Protein AF-A0A927BQ45-F1 (afdb_monomer)

Radius of gyration: 17.98 Å; Cα contacts (8 Å, |Δi|>4): 79; chains: 1; bounding box: 46×38×30 Å

Secondary structure (DSSP, 8-state):
---EEEETTTTEEEEEEEEEEEE---PPP-TTT--SS------EEEEEEEE-TTS-B-

Foldseek 3Di:
DWDWDADVVVRAIWTWPDKDWDFDDDDPADPPDGDPDDPRPRDTDIDTWTAHPVRDID

Mean predicted aligned error: 12.14 Å

Organism: NCBI:txid2772509

Structure (mmCIF, N/CA/C/O backbone):
data_AF-A0A927BQ45-F1
#
_entry.id   AF-A0A927BQ45-F1
#
loop_
_atom_site.group_PDB
_atom_site.id
_atom_site.type_symbol
_atom_site.label_atom_id
_atom_site.label_alt_id
_atom_site.label_comp_id
_atom_site.label_asym_id
_atom_site.label_entity_id
_atom_site.label_seq_id
_atom_site.pdbx_PDB_ins_code
_atom_site.Cartn_x
_atom_site.Cartn_y
_atom_site.Cartn_z
_atom_site.occupancy
_atom_site.B_iso_or_equiv
_atom_site.auth_seq_id
_atom_site.auth_comp_id
_atom_site.auth_asym_id
_atom_site.auth_atom_id
_atom_site.pdbx_PDB_model_num
ATOM 1 N N . MET A 1 1 ? -14.771 -12.605 -4.688 1.00 66.69 1 MET A N 1
ATOM 2 C CA . MET A 1 1 ? -13.653 -12.667 -3.723 1.00 66.69 1 MET A CA 1
ATOM 3 C C . MET A 1 1 ? -12.802 -11.434 -3.948 1.00 66.69 1 MET A C 1
ATOM 5 O O . MET A 1 1 ? -12.443 -11.187 -5.089 1.00 66.69 1 MET A O 1
ATOM 9 N N . SER A 1 2 ? -12.567 -10.630 -2.916 1.00 80.81 2 SER A N 1
ATOM 10 C CA . SER A 1 2 ? -11.802 -9.379 -3.003 1.00 80.81 2 SER A CA 1
ATOM 11 C C . SER A 1 2 ? -10.626 -9.4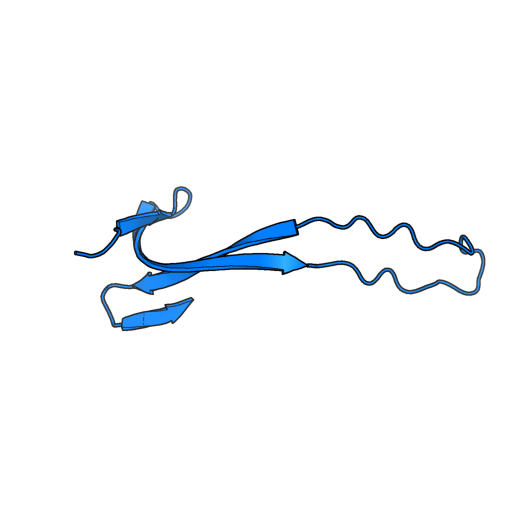28 -2.035 1.00 80.81 2 SER A C 1
ATOM 13 O O . SER A 1 2 ? -10.742 -10.007 -0.955 1.00 80.81 2 SER A O 1
ATOM 15 N N . VAL A 1 3 ? -9.505 -8.815 -2.409 1.00 92.00 3 VAL A N 1
ATOM 16 C CA . VAL A 1 3 ? -8.322 -8.721 -1.546 1.00 92.00 3 VAL A CA 1
ATOM 17 C C . VAL A 1 3 ? -8.458 -7.484 -0.660 1.00 92.00 3 VAL A C 1
ATOM 19 O O . VAL A 1 3 ? -8.692 -6.385 -1.159 1.00 92.00 3 VA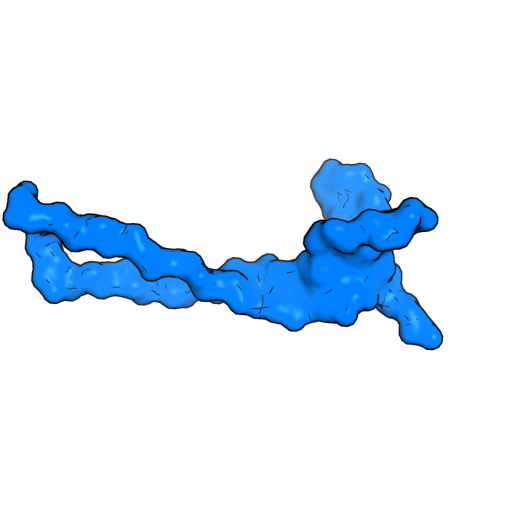L A O 1
ATOM 22 N N . ILE A 1 4 ? -8.326 -7.669 0.654 1.00 92.00 4 ILE A N 1
ATOM 23 C CA . ILE A 1 4 ? -8.319 -6.578 1.635 1.00 92.00 4 ILE A CA 1
ATOM 24 C C . ILE A 1 4 ? -6.872 -6.317 2.046 1.00 92.00 4 ILE A C 1
ATOM 26 O O . ILE A 1 4 ? -6.166 -7.241 2.449 1.00 92.00 4 ILE A O 1
ATOM 30 N N . VAL A 1 5 ? -6.445 -5.059 1.970 1.00 91.50 5 VAL A N 1
ATOM 31 C CA . VAL A 1 5 ? -5.096 -4.610 2.340 1.00 91.50 5 VAL A CA 1
ATOM 32 C C . VAL A 1 5 ? -5.150 -3.638 3.517 1.00 91.50 5 VAL A C 1
ATOM 34 O O . VAL A 1 5 ? -6.140 -2.934 3.710 1.00 91.50 5 VAL A O 1
ATOM 37 N N . LEU A 1 6 ? -4.086 -3.609 4.322 1.00 92.88 6 LEU A N 1
ATOM 38 C CA . LEU A 1 6 ? -3.944 -2.728 5.483 1.00 92.88 6 LEU A CA 1
ATOM 39 C C . LEU A 1 6 ? -2.849 -1.695 5.216 1.00 92.88 6 LEU A C 1
ATOM 41 O O . LEU A 1 6 ? -1.684 -2.051 5.030 1.00 92.88 6 LEU A O 1
ATOM 45 N N . HIS A 1 7 ? -3.201 -0.414 5.270 1.00 91.31 7 HIS A N 1
ATOM 46 C CA . HIS A 1 7 ? -2.217 0.658 5.256 1.00 91.31 7 HIS A CA 1
ATOM 47 C C . HIS A 1 7 ? -1.583 0.792 6.647 1.00 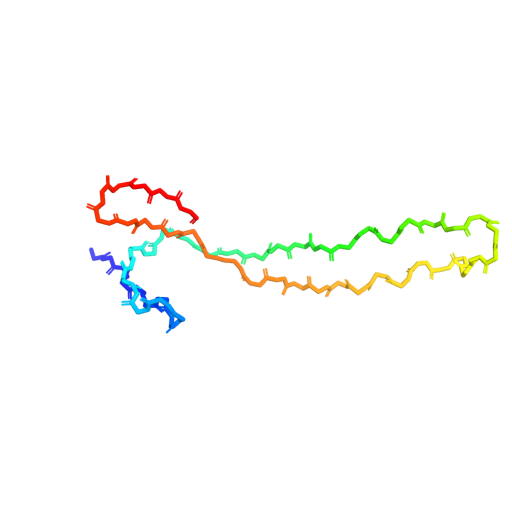91.31 7 HIS A C 1
ATOM 49 O O . HIS A 1 7 ? -2.219 1.260 7.589 1.00 91.31 7 HIS A O 1
ATOM 55 N N . LYS A 1 8 ? -0.318 0.376 6.785 1.00 91.38 8 LYS A N 1
ATOM 56 C CA . LYS A 1 8 ? 0.361 0.226 8.088 1.00 91.38 8 LYS A CA 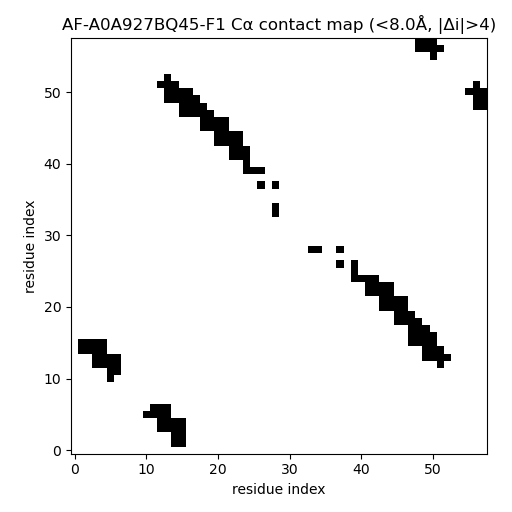1
ATOM 57 C C . LYS A 1 8 ? 0.467 1.516 8.908 1.00 91.38 8 LYS A C 1
ATOM 59 O O . LYS A 1 8 ? 0.336 1.457 10.123 1.00 91.38 8 LYS A O 1
ATOM 64 N N . SER A 1 9 ? 0.704 2.663 8.270 1.00 92.00 9 SER A N 1
ATOM 65 C CA . SER A 1 9 ? 0.882 3.941 8.980 1.00 92.00 9 SER A CA 1
ATOM 66 C C . SER A 1 9 ? -0.429 4.470 9.576 1.00 92.00 9 SER A C 1
ATOM 68 O O . SER A 1 9 ? -0.422 5.059 10.650 1.00 92.00 9 SER A O 1
ATOM 70 N N . THR A 1 10 ? -1.559 4.227 8.901 1.00 91.75 10 THR A N 1
ATOM 71 C CA . THR A 1 10 ? -2.887 4.723 9.309 1.00 91.75 10 THR A CA 1
ATOM 72 C C . THR A 1 10 ? -3.767 3.655 9.958 1.00 91.75 10 THR A C 1
ATOM 74 O O . THR A 1 10 ? -4.829 3.982 10.481 1.00 91.75 10 THR A O 1
ATOM 77 N N . ASN A 1 11 ? -3.362 2.380 9.913 1.00 92.62 11 ASN A N 1
ATOM 78 C CA . ASN A 1 11 ? -4.166 1.211 10.292 1.00 92.62 11 ASN A CA 1
ATOM 79 C C . ASN A 1 11 ? -5.529 1.108 9.580 1.00 92.62 11 ASN A C 1
ATOM 81 O O . ASN A 1 11 ? -6.432 0.407 10.042 1.00 92.62 11 ASN A O 1
ATOM 85 N N . GLN A 1 12 ? -5.684 1.767 8.431 1.00 90.12 12 GLN A N 1
ATOM 86 C CA . GLN A 1 12 ? -6.915 1.706 7.649 1.00 90.12 12 GLN A CA 1
ATOM 87 C C . GLN A 1 12 ? -6.903 0.526 6.680 1.00 90.12 12 GLN A C 1
ATOM 89 O O . GLN A 1 12 ? -5.878 0.194 6.080 1.00 90.12 12 GLN A O 1
ATOM 94 N N . ARG A 1 13 ? -8.064 -0.118 6.543 1.00 92.25 13 ARG A N 1
ATOM 95 C CA . ARG A 1 13 ? -8.276 -1.234 5.620 1.00 92.25 13 ARG A CA 1
ATOM 96 C C . ARG A 1 13 ? -8.897 -0.723 4.330 1.00 92.25 13 ARG A C 1
ATOM 98 O O . ARG A 1 13 ? -9.825 0.080 4.384 1.00 92.25 13 ARG A O 1
ATOM 105 N N . TYR A 1 14 ? -8.436 -1.255 3.207 1.00 92.25 14 TYR A N 1
ATOM 106 C CA . TYR A 1 14 ? -8.937 -0.915 1.882 1.00 92.25 14 TYR A CA 1
ATOM 107 C C . TYR A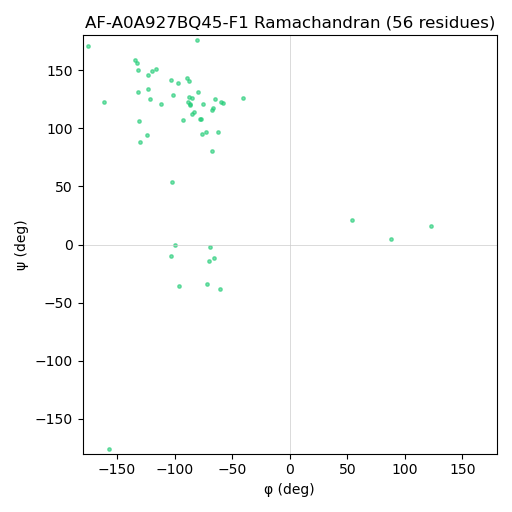 1 14 ? -9.173 -2.168 1.044 1.00 92.25 14 TYR A C 1
ATOM 109 O O . TYR A 1 14 ? -8.583 -3.222 1.298 1.00 92.25 14 TYR A O 1
ATOM 117 N N . ILE A 1 15 ? -10.014 -2.040 0.022 1.00 92.00 15 ILE A N 1
ATOM 118 C CA . ILE A 1 15 ? -10.146 -3.039 -1.039 1.00 92.00 15 ILE A CA 1
ATOM 119 C C . ILE A 1 15 ? -9.070 -2.753 -2.083 1.00 92.00 15 ILE A C 1
ATOM 121 O O . ILE A 1 15 ? -8.982 -1.635 -2.586 1.00 92.00 15 ILE A O 1
ATOM 125 N N . LEU A 1 16 ? -8.257 -3.755 -2.413 1.00 90.69 16 LEU A N 1
ATOM 126 C CA . LEU A 1 16 ? -7.269 -3.642 -3.482 1.00 90.69 16 LEU A CA 1
ATOM 127 C C . LEU A 1 16 ? -7.969 -3.725 -4.841 1.00 90.69 16 LEU A C 1
ATOM 129 O O . LEU A 1 16 ? -8.615 -4.731 -5.142 1.00 90.69 16 LEU A O 1
ATOM 133 N N . LEU A 1 17 ? -7.819 -2.679 -5.653 1.00 91.00 17 LEU A N 1
ATOM 134 C CA . LEU A 1 17 ? -8.337 -2.630 -7.020 1.00 91.00 17 LEU A CA 1
ATOM 135 C C . LEU A 1 17 ? -7.265 -3.025 -8.043 1.00 91.00 17 LEU A C 1
ATOM 137 O O . LEU A 1 17 ? -7.577 -3.685 -9.030 1.00 91.00 17 LEU A O 1
ATOM 141 N N . GLY A 1 18 ? -6.004 -2.660 -7.796 1.00 86.62 18 GLY A N 1
ATOM 142 C CA . GLY A 1 18 ? -4.882 -3.001 -8.669 1.00 86.62 18 GLY A CA 1
ATOM 143 C C . GLY A 1 18 ? -3.529 -2.560 -8.114 1.00 86.62 18 GLY A C 1
ATOM 144 O O . GLY A 1 18 ? -3.452 -1.836 -7.124 1.00 86.62 18 GLY A O 1
ATOM 145 N N . THR A 1 19 ? -2.454 -2.999 -8.763 1.00 87.44 19 THR A N 1
ATOM 146 C CA . THR A 1 19 ? -1.064 -2.647 -8.431 1.00 87.44 19 THR A CA 1
ATOM 147 C C . THR A 1 19 ? -0.326 -2.222 -9.690 1.00 87.44 19 THR A C 1
ATOM 149 O O . THR A 1 19 ? -0.619 -2.729 -10.771 1.00 87.44 19 THR A O 1
ATOM 152 N N . GLY A 1 20 ? 0.655 -1.338 -9.556 1.00 81.56 20 GLY A N 1
ATOM 153 C CA . GLY A 1 20 ? 1.503 -0.909 -10.661 1.00 81.56 20 GLY A CA 1
ATOM 154 C C . GLY A 1 20 ? 2.843 -0.373 -10.177 1.00 81.56 20 GLY A C 1
ATOM 155 O O . GLY A 1 20 ? 3.134 -0.379 -8.982 1.00 81.56 20 GLY A O 1
ATOM 156 N N . PHE A 1 21 ? 3.639 0.118 -11.118 1.00 74.88 21 PHE A N 1
ATOM 157 C CA . PHE A 1 21 ? 4.912 0.778 -10.850 1.00 74.88 21 PHE A CA 1
ATOM 158 C C . PHE A 1 21 ? 4.851 2.192 -11.422 1.00 74.88 21 PHE A C 1
ATOM 160 O O . PHE A 1 21 ? 4.524 2.383 -12.594 1.00 74.88 21 PHE A O 1
ATOM 167 N N . GLY A 1 22 ? 5.112 3.189 -10.581 1.00 65.06 22 GLY A N 1
ATOM 168 C CA . GLY A 1 22 ? 5.330 4.560 -11.015 1.00 65.06 22 GLY A CA 1
ATOM 169 C C . GLY A 1 22 ? 6.799 4.743 -11.372 1.00 65.06 22 GLY A C 1
ATOM 170 O O . GLY A 1 22 ? 7.658 4.548 -10.519 1.00 65.06 22 GLY A O 1
ATOM 171 N N . ALA A 1 23 ? 7.093 5.125 -12.613 1.00 57.75 23 ALA A N 1
ATOM 172 C CA . ALA A 1 23 ? 8.432 5.550 -13.002 1.00 57.75 23 ALA A CA 1
ATOM 173 C C . ALA A 1 23 ? 8.580 7.050 -12.706 1.00 57.75 23 ALA A C 1
ATOM 175 O O . ALA A 1 23 ? 7.824 7.862 -13.246 1.00 57.75 23 ALA A O 1
ATOM 176 N N . TYR A 1 24 ? 9.534 7.434 -11.855 1.00 54.84 24 TYR A N 1
ATOM 177 C CA . TYR A 1 24 ? 9.831 8.844 -11.599 1.00 54.84 24 TYR A CA 1
ATOM 178 C C . TYR A 1 24 ? 11.328 9.133 -11.699 1.00 54.84 24 TYR A C 1
ATOM 180 O O . TYR A 1 24 ? 12.071 8.864 -10.762 1.00 54.84 24 TYR A O 1
ATOM 188 N N . LYS A 1 25 ? 11.750 9.791 -12.789 1.00 51.38 25 LYS A N 1
ATOM 189 C CA . LYS A 1 25 ? 12.881 10.731 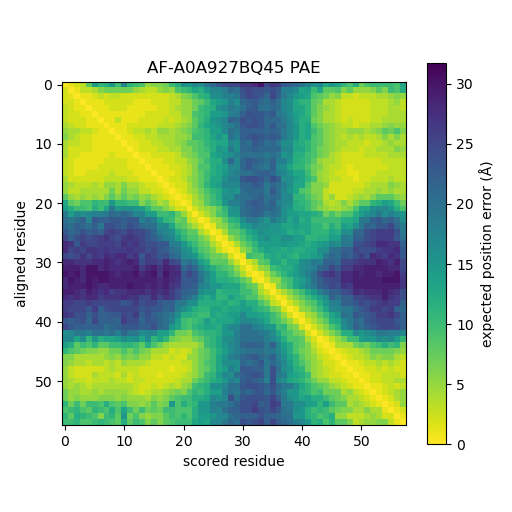-12.760 1.00 51.38 25 LYS A CA 1
ATOM 190 C C . LYS A 1 25 ? 12.874 11.671 -13.967 1.00 51.38 25 LYS A C 1
ATOM 192 O O . LYS A 1 25 ? 12.974 11.237 -15.105 1.00 51.38 25 LYS A O 1
ATOM 197 N N . ALA A 1 26 ? 12.846 12.977 -13.710 1.00 52.00 26 ALA A N 1
ATOM 198 C CA . ALA A 1 26 ? 13.305 13.986 -14.662 1.00 52.00 26 ALA A CA 1
ATOM 199 C C . ALA A 1 26 ? 14.269 14.924 -13.925 1.00 52.00 26 ALA A C 1
ATOM 201 O O . ALA A 1 26 ? 13.865 15.934 -13.347 1.00 52.00 26 ALA A O 1
ATOM 202 N N . GLN A 1 27 ? 15.559 14.577 -13.894 1.00 53.50 27 GLN A N 1
ATOM 203 C CA . GLN A 1 27 ? 16.584 15.552 -13.521 1.00 53.50 27 GLN A CA 1
ATOM 204 C C . GLN A 1 27 ? 16.624 16.620 -14.618 1.00 53.50 27 GLN A C 1
ATOM 206 O O . GLN A 1 27 ? 16.922 16.314 -15.771 1.00 53.50 27 GLN A O 1
ATOM 211 N N . ARG A 1 28 ? 16.311 17.878 -14.277 1.00 54.88 28 ARG A N 1
ATOM 212 C CA . ARG A 1 28 ? 16.522 19.003 -15.196 1.00 54.88 28 ARG A CA 1
ATOM 213 C C . ARG A 1 28 ? 18.016 19.070 -15.540 1.00 54.88 28 ARG A C 1
ATOM 215 O O . ARG A 1 28 ? 18.818 19.208 -14.616 1.00 54.88 28 ARG A O 1
ATOM 222 N N . PRO A 1 29 ? 18.405 19.001 -16.823 1.00 48.28 29 PRO A N 1
ATOM 223 C CA . PRO A 1 29 ? 19.792 19.213 -17.199 1.00 48.28 29 PRO A CA 1
ATOM 224 C C . PRO A 1 29 ? 20.154 20.681 -16.931 1.00 48.28 29 PRO A C 1
ATOM 226 O O . PRO A 1 29 ? 19.578 21.598 -17.516 1.00 48.28 29 PRO A O 1
ATOM 229 N N . SER A 1 30 ? 21.090 20.915 -16.011 1.00 52.84 30 SER A N 1
ATOM 230 C CA . SER A 1 30 ? 21.633 22.248 -15.734 1.00 52.84 30 SER A CA 1
ATOM 231 C C . SER A 1 30 ? 22.742 22.570 -16.739 1.00 52.84 30 SER A C 1
ATOM 233 O O . SER A 1 30 ? 23.800 21.947 -16.722 1.00 52.84 30 SER A O 1
ATOM 235 N N . PHE A 1 31 ? 22.517 23.569 -17.597 1.00 52.59 31 PHE A N 1
ATOM 236 C CA . PHE A 1 31 ? 23.456 24.007 -18.648 1.00 52.59 31 PHE A CA 1
ATOM 237 C C . PHE A 1 31 ? 24.719 24.719 -18.109 1.00 52.59 31 PHE A C 1
ATOM 239 O O . PHE A 1 31 ? 25.691 24.900 -18.834 1.00 52.59 31 PHE A O 1
ATOM 246 N N . LEU A 1 32 ? 24.723 25.121 -16.833 1.00 56.50 32 LEU A N 1
ATOM 247 C CA . LEU A 1 32 ? 25.805 25.859 -16.162 1.00 56.50 32 LEU A CA 1
ATOM 248 C C . LEU A 1 32 ? 26.649 24.926 -15.269 1.00 56.50 32 LEU A C 1
ATOM 250 O O . LEU A 1 32 ? 26.795 25.166 -14.074 1.00 56.50 32 LEU A O 1
ATOM 254 N N . GLY A 1 33 ? 27.164 23.835 -15.851 1.00 60.41 33 GLY A N 1
ATOM 255 C CA . GLY A 1 33 ? 28.140 22.935 -15.205 1.00 60.41 33 GLY A CA 1
ATOM 256 C C . GLY A 1 33 ? 27.745 21.455 -15.074 1.00 60.41 33 GLY A C 1
ATOM 257 O O . GLY A 1 33 ? 28.343 20.749 -14.268 1.00 60.41 33 GLY A O 1
ATOM 258 N N . GLY A 1 34 ? 26.729 20.978 -15.805 1.00 50.97 34 GLY A N 1
ATOM 259 C CA . GLY A 1 34 ? 26.145 19.641 -15.633 1.00 50.97 34 GLY A CA 1
ATOM 260 C C . GLY A 1 34 ? 26.786 18.514 -16.454 1.00 50.97 34 GLY A C 1
ATOM 261 O O . GLY A 1 34 ? 27.139 18.690 -17.618 1.00 50.97 34 GLY A O 1
ATOM 262 N N . ASN A 1 35 ? 26.863 17.330 -15.837 1.00 55.19 35 ASN A N 1
ATOM 263 C CA . ASN A 1 35 ? 27.082 16.025 -16.471 1.00 55.19 35 ASN A CA 1
ATOM 264 C C . ASN A 1 35 ? 26.280 15.891 -17.783 1.00 55.19 35 ASN A C 1
ATOM 266 O O . ASN A 1 35 ? 25.057 16.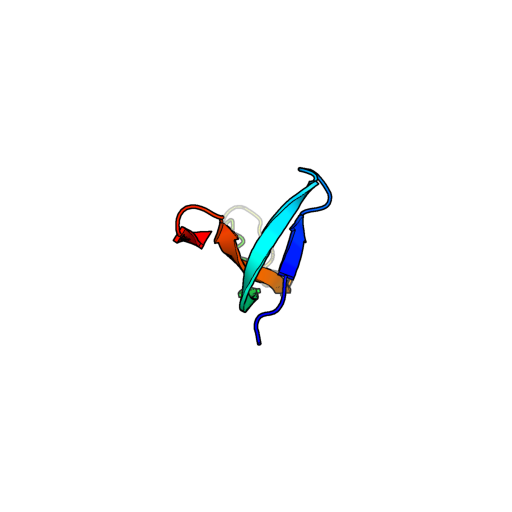012 -17.771 1.00 55.19 35 ASN A O 1
ATOM 270 N N . LEU A 1 36 ? 26.951 15.560 -18.893 1.00 53.94 36 LEU A N 1
ATOM 271 C CA . LEU A 1 36 ? 26.325 15.263 -20.199 1.00 53.94 36 LEU A CA 1
ATOM 272 C C . LEU A 1 36 ? 25.538 13.938 -20.216 1.00 53.94 36 LEU A C 1
ATOM 274 O O . LEU A 1 36 ? 24.927 13.590 -21.222 1.00 53.94 36 LEU A O 1
ATOM 278 N N . PHE A 1 37 ? 25.543 13.215 -19.098 1.00 57.66 37 PHE A N 1
ATOM 279 C CA . PHE A 1 37 ? 24.816 11.973 -18.892 1.00 57.66 37 PHE A CA 1
ATOM 280 C C . PHE A 1 37 ? 23.923 12.141 -17.658 1.00 57.66 37 PHE A C 1
ATOM 282 O O . PHE A 1 37 ? 24.413 11.983 -16.535 1.00 57.66 37 PHE A O 1
ATOM 289 N N . PRO A 1 38 ? 22.641 12.523 -17.820 1.00 54.06 38 PRO A N 1
ATOM 290 C CA . PRO A 1 38 ? 21.696 12.479 -16.715 1.00 54.06 38 PRO A CA 1
ATOM 291 C C . PRO A 1 38 ? 21.643 11.036 -16.210 1.00 54.06 38 PRO A C 1
ATOM 293 O O . PRO A 1 38 ? 21.393 10.107 -16.974 1.00 54.06 38 PRO A O 1
ATOM 296 N N . HIS A 1 39 ? 21.946 10.836 -14.931 1.00 52.44 39 HIS A N 1
ATOM 297 C CA . HIS A 1 39 ? 21.840 9.520 -14.323 1.00 52.44 39 HIS A CA 1
ATOM 298 C C . HIS A 1 39 ? 20.351 9.265 -14.087 1.00 52.44 39 HIS A C 1
ATOM 300 O O . HIS A 1 39 ? 19.787 9.750 -13.105 1.00 52.44 39 HIS A O 1
ATOM 306 N N . GLU A 1 40 ? 19.685 8.581 -15.016 1.00 54.09 40 GLU A N 1
ATOM 307 C CA . GLU A 1 40 ? 18.367 7.999 -14.771 1.00 54.09 40 GLU A CA 1
ATOM 308 C C . GLU A 1 40 ? 18.520 6.954 -13.659 1.00 54.09 40 GLU A C 1
ATOM 310 O O . GLU A 1 40 ? 18.927 5.822 -13.893 1.00 54.09 40 GLU A O 1
ATOM 315 N N . GLU A 1 41 ? 18.230 7.339 -12.416 1.00 51.50 41 GLU A N 1
ATOM 316 C CA . GLU A 1 41 ? 17.818 6.349 -11.425 1.00 51.50 41 GLU A CA 1
ATOM 317 C C . GLU A 1 41 ? 16.407 5.965 -11.848 1.00 51.50 41 GLU A C 1
ATOM 319 O O . GLU A 1 41 ? 15.450 6.705 -11.616 1.00 51.50 41 GLU A O 1
ATOM 324 N N . ALA A 1 42 ? 16.313 4.862 -12.584 1.00 52.94 42 ALA A N 1
ATOM 325 C CA . ALA A 1 42 ? 15.066 4.160 -12.802 1.00 52.94 42 ALA A CA 1
ATOM 326 C C . ALA A 1 42 ? 14.644 3.574 -11.450 1.00 52.94 42 ALA A C 1
ATOM 328 O O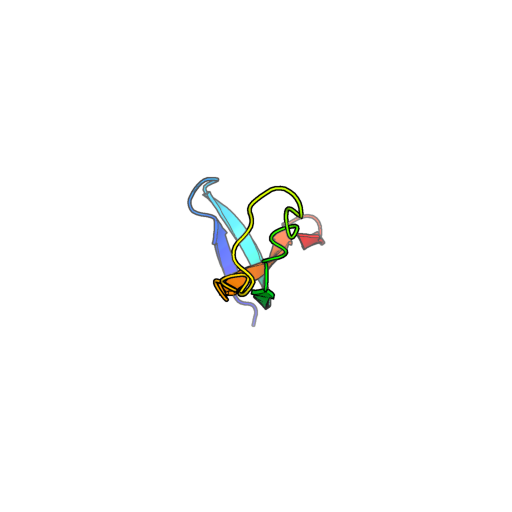 . ALA A 1 42 ? 14.938 2.424 -11.143 1.00 52.94 42 ALA A O 1
ATOM 329 N N . ASP A 1 43 ? 14.051 4.411 -10.604 1.00 56.06 43 ASP A N 1
ATOM 330 C CA . ASP A 1 43 ? 13.482 3.971 -9.340 1.00 56.06 43 ASP A CA 1
ATOM 331 C C . ASP A 1 43 ? 12.004 3.671 -9.599 1.00 56.06 43 ASP A C 1
ATOM 333 O O . ASP A 1 43 ? 11.195 4.562 -9.886 1.00 56.06 43 ASP A O 1
ATOM 337 N N . GLU A 1 44 ? 11.668 2.384 -9.618 1.00 59.31 44 GLU A N 1
ATOM 338 C CA . GLU A 1 44 ? 10.290 1.925 -9.733 1.00 59.31 44 GLU A CA 1
ATOM 339 C C . GLU A 1 44 ? 9.621 2.089 -8.369 1.00 59.31 44 GLU A C 1
ATOM 341 O O . GLU A 1 44 ? 9.899 1.349 -7.427 1.00 59.31 44 GLU A O 1
ATOM 346 N N . ILE A 1 45 ? 8.713 3.056 -8.247 1.00 68.94 45 ILE A N 1
ATOM 347 C CA . ILE A 1 45 ? 7.944 3.241 -7.018 1.00 68.94 45 ILE A CA 1
ATOM 348 C C . ILE A 1 45 ? 6.733 2.302 -7.088 1.00 68.94 45 ILE A C 1
ATOM 350 O O . ILE A 1 45 ? 5.851 2.522 -7.925 1.00 68.94 45 ILE A O 1
ATOM 354 N N . PRO A 1 46 ? 6.642 1.256 -6.244 1.00 72.69 46 PRO A N 1
ATOM 355 C CA . PRO A 1 46 ? 5.475 0.386 -6.232 1.00 72.69 46 PRO A CA 1
ATOM 356 C C . PRO A 1 46 ? 4.251 1.184 -5.776 1.00 72.69 46 PRO A C 1
ATOM 358 O O . PRO A 1 46 ? 4.246 1.792 -4.704 1.00 72.69 46 PRO A O 1
ATOM 361 N N . VAL A 1 47 ? 3.199 1.167 -6.589 1.00 80.56 47 VAL A N 1
ATOM 362 C CA . VAL A 1 47 ? 1.929 1.849 -6.324 1.00 80.56 47 VAL A CA 1
ATOM 363 C C . VAL A 1 47 ? 0.787 0.840 -6.261 1.00 80.56 47 VAL A C 1
ATOM 365 O O . VAL A 1 47 ? 0.802 -0.199 -6.925 1.00 80.56 47 VAL A O 1
ATOM 368 N N . ALA A 1 48 ? -0.229 1.141 -5.459 1.00 87.06 48 ALA A N 1
ATOM 369 C CA . ALA A 1 48 ? -1.442 0.341 -5.358 1.00 87.06 48 ALA A CA 1
ATOM 370 C C . ALA A 1 48 ? -2.662 1.254 -5.454 1.00 87.06 48 ALA A C 1
ATOM 372 O O . ALA A 1 48 ? -2.725 2.252 -4.744 1.00 87.06 48 ALA A O 1
ATOM 373 N N . ALA A 1 49 ? -3.616 0.882 -6.306 1.00 88.38 49 ALA A N 1
ATOM 374 C CA . ALA A 1 49 ? -4.922 1.516 -6.387 1.00 88.38 49 ALA A CA 1
ATOM 375 C C . ALA A 1 49 ? -5.864 0.821 -5.403 1.00 88.38 49 ALA A C 1
ATOM 377 O O . ALA A 1 49 ? -6.069 -0.400 -5.476 1.00 88.38 49 ALA A O 1
ATOM 378 N N . VAL A 1 50 ? -6.433 1.584 -4.476 1.00 90.50 50 VAL A N 1
ATOM 379 C CA . VAL A 1 50 ? -7.253 1.050 -3.386 1.00 90.50 50 VAL A CA 1
ATOM 380 C C . VAL A 1 50 ? -8.561 1.817 -3.232 1.00 90.50 50 VAL A C 1
ATOM 382 O O . VAL A 1 50 ? -8.664 2.971 -3.629 1.00 90.50 50 VAL A O 1
ATOM 385 N N . CYS A 1 51 ? -9.576 1.179 -2.651 1.00 90.75 51 CYS A N 1
ATOM 386 C CA . CYS A 1 51 ? -10.882 1.782 -2.392 1.00 90.75 51 CYS A CA 1
ATOM 387 C C . CYS A 1 51 ? -11.252 1.712 -0.905 1.00 90.75 51 CYS A C 1
ATOM 389 O O . CYS A 1 51 ? -11.077 0.669 -0.263 1.00 90.75 51 CYS A O 1
ATOM 391 N N . ASP A 1 52 ? -11.737 2.830 -0.358 1.00 88.75 52 ASP A N 1
ATOM 392 C CA . ASP A 1 52 ? -12.230 2.932 1.018 1.00 88.75 52 ASP A CA 1
ATOM 393 C C . ASP A 1 52 ? -13.668 2.394 1.170 1.00 88.75 52 ASP A C 1
ATOM 395 O O . ASP A 1 52 ? -14.339 2.010 0.212 1.00 88.75 52 ASP A O 1
ATOM 399 N N . THR A 1 53 ? -14.174 2.368 2.404 1.00 84.94 53 THR A N 1
ATOM 400 C CA . THR A 1 53 ? -15.525 1.864 2.711 1.00 84.94 53 THR A CA 1
ATOM 401 C C . THR A 1 53 ? -16.660 2.707 2.125 1.00 84.94 53 THR A C 1
ATOM 403 O O . THR A 1 53 ? -17.808 2.266 2.142 1.00 84.94 53 THR A O 1
ATOM 406 N N . ARG A 1 54 ? -16.367 3.910 1.621 1.00 87.38 54 ARG A N 1
ATOM 407 C CA . ARG A 1 54 ? -17.334 4.830 1.009 1.00 87.38 54 ARG A CA 1
ATOM 408 C C . ARG A 1 54 ? -17.299 4.775 -0.518 1.00 87.38 54 ARG A C 1
ATOM 410 O O . ARG A 1 54 ? -18.069 5.487 -1.154 1.00 87.38 54 ARG A O 1
ATOM 417 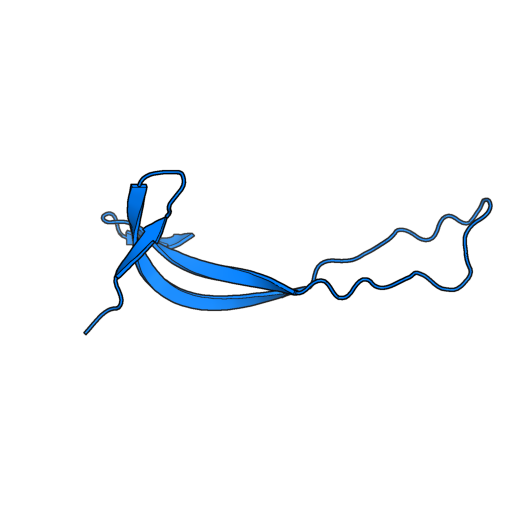N N . GLY A 1 55 ? -16.432 3.948 -1.104 1.00 76.62 55 GLY A N 1
ATOM 418 C CA . GLY A 1 55 ? -16.269 3.863 -2.552 1.00 76.62 55 GLY A CA 1
ATOM 419 C C . GLY A 1 55 ? -15.260 4.860 -3.130 1.00 76.62 55 GLY A C 1
ATOM 420 O O . GLY A 1 55 ? -15.125 4.924 -4.349 1.00 76.62 55 GLY A O 1
ATOM 421 N N . ALA A 1 56 ? -14.547 5.638 -2.307 1.00 77.62 56 ALA A N 1
ATOM 422 C CA . ALA A 1 56 ? -13.534 6.572 -2.796 1.00 77.62 56 ALA A CA 1
ATOM 423 C C . ALA A 1 56 ? -12.229 5.825 -3.115 1.00 77.62 56 ALA A C 1
ATOM 425 O O . ALA A 1 56 ? -11.762 5.027 -2.299 1.00 77.62 56 ALA A O 1
ATOM 426 N N . SER A 1 57 ? -11.655 6.070 -4.297 1.00 75.00 57 SER A N 1
ATOM 427 C CA . SER A 1 57 ? -10.422 5.429 -4.773 1.00 75.00 57 SER A CA 1
ATOM 428 C C . SER A 1 57 ? -9.206 6.349 -4.661 1.00 75.00 57 SER A C 1
ATOM 430 O O . SER A 1 57 ? -9.324 7.542 -4.954 1.00 75.00 57 SER A O 1
ATOM 432 N N . VAL A 1 58 ? -8.051 5.787 -4.295 1.00 67.75 58 VAL A N 1
ATOM 433 C CA . VAL A 1 58 ? -6.745 6.469 -4.199 1.00 67.75 58 VAL A CA 1
ATOM 434 C C . VAL A 1 58 ? -5.644 5.616 -4.809 1.00 67.75 58 VAL A C 1
ATOM 436 O O . VAL A 1 58 ? -5.776 4.369 -4.744 1.00 67.75 58 VAL A O 1
#

Sequence (58 aa):
MSVIVLHKSTNQRYILLGTGFGAYKAQRPSFLGGNLFPHEEADEIPVAAVCDTRGASV

Solvent-accessible surface area (backbone atoms only — not comparable to full-atom values): 3911 Å² total; per-residue (Å²): 140,82,54,76,44,71,44,79,94,78,71,46,66,30,41,58,76,47,73,51,68,45,81,62,78,82,82,77,84,50,90,90,82,52,73,96,63,79,80,76,60,86,47,70,43,81,41,64,38,31,28,43,96,84,71,55,72,86

pLDDT: mean 73.26, std 16.4, range [48.28, 92.88]